Protein AF-A0A7V3FAV9-F1 (afdb_monomer_lite)

Sequence (134 aa):
MTFEEIIDQAIALLKRRGRVTYRTLQRQFNLDEAALADLKEALLYEHPEGFDDTGQGLMWKGEPPSASQVAGQEVPTDSPTPQAERRQLTVLFCDLVDSTALASQLDPEEWREVVRAYQAACAEVIQRVDGYIA

pLDDT: mean 80.3, std 16.33, range [38.28, 96.69]

Secondary structure (DSSP, 8-state):
--HHHHHHHHHHHHHHHSEEEHHHHHHHHT--HHHHHHHHHHHHHH-TTTEEE-SSEEEE-S----TT-S--S-----------------------TTHHHHHTTS-HHHHHHHHHHHHHHHHHHHHHTT----

Structure (mmCIF, N/CA/C/O backbone):
data_AF-A0A7V3FAV9-F1
#
_entry.id   AF-A0A7V3FAV9-F1
#
loop_
_atom_site.group_PDB
_atom_site.id
_atom_site.type_symbol
_atom_site.label_atom_id
_atom_site.label_alt_id
_atom_site.label_comp_id
_atom_site.label_asym_id
_atom_site.label_entity_id
_atom_site.label_seq_id
_atom_site.pdbx_PDB_ins_code
_atom_site.Cartn_x
_atom_site.Cartn_y
_atom_site.Cartn_z
_atom_site.occupancy
_atom_site.B_iso_or_equiv
_atom_site.auth_seq_id
_atom_site.auth_comp_id
_atom_site.auth_asym_id
_atom_site.auth_atom_id
_atom_site.pdbx_PDB_model_num
ATOM 1 N N . MET A 1 1 ? 31.824 16.599 2.932 1.00 62.59 1 MET A N 1
ATOM 2 C CA . MET A 1 1 ? 30.913 16.268 4.038 1.00 62.59 1 MET A CA 1
ATOM 3 C C . MET A 1 1 ? 31.260 14.877 4.493 1.00 62.59 1 MET A C 1
ATOM 5 O O . MET A 1 1 ? 31.436 14.014 3.638 1.00 62.59 1 MET A O 1
ATOM 9 N N . THR A 1 2 ? 31.441 14.686 5.790 1.00 84.12 2 THR A N 1
ATO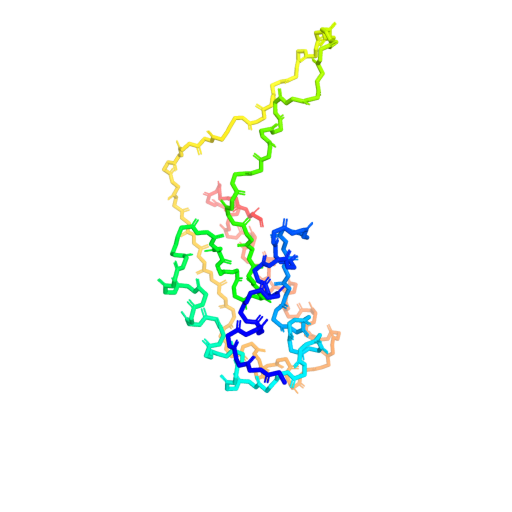M 10 C CA . THR A 1 2 ? 31.575 13.347 6.365 1.00 84.12 2 THR A CA 1
ATOM 11 C C . THR A 1 2 ? 30.192 12.716 6.511 1.00 84.12 2 THR A C 1
ATOM 13 O O . THR A 1 2 ? 29.170 13.398 6.463 1.00 84.12 2 THR A O 1
ATOM 16 N N . PHE A 1 3 ? 30.150 11.396 6.655 1.00 77.94 3 PHE A N 1
ATOM 17 C CA . PHE A 1 3 ? 28.896 10.671 6.840 1.00 77.94 3 PHE A CA 1
ATOM 18 C C . PHE A 1 3 ? 28.189 11.060 8.154 1.00 77.94 3 PHE A C 1
ATOM 20 O O . PHE A 1 3 ? 26.976 11.247 8.162 1.00 77.94 3 PHE A O 1
ATOM 27 N N . GLU A 1 4 ? 28.952 11.314 9.222 1.00 80.50 4 GLU A N 1
ATOM 28 C CA . GLU A 1 4 ? 28.437 11.828 10.504 1.00 80.50 4 GLU A CA 1
ATOM 29 C C . GLU A 1 4 ? 27.734 13.190 10.350 1.00 80.50 4 GLU A C 1
ATOM 31 O O . GLU A 1 4 ? 26.623 13.381 10.840 1.00 80.50 4 GLU A O 1
ATOM 36 N N . GLU A 1 5 ? 28.307 14.120 9.575 1.00 84.25 5 GLU A N 1
ATOM 37 C CA . GLU A 1 5 ? 27.667 15.417 9.297 1.00 84.25 5 GLU A CA 1
ATOM 38 C C . GLU A 1 5 ? 26.338 15.267 8.539 1.00 84.25 5 GLU A C 1
ATOM 40 O O . GLU A 1 5 ? 25.444 16.109 8.671 1.00 84.25 5 GLU A O 1
ATOM 45 N N . ILE A 1 6 ? 26.216 14.225 7.711 1.00 85.38 6 ILE A N 1
ATOM 46 C CA . ILE A 1 6 ? 24.997 13.916 6.956 1.00 85.38 6 ILE A CA 1
ATOM 47 C C . ILE A 1 6 ? 23.932 13.338 7.890 1.00 85.38 6 ILE A C 1
ATOM 49 O O . ILE A 1 6 ? 22.770 13.724 7.764 1.00 85.38 6 ILE A O 1
ATOM 53 N N . ILE A 1 7 ? 24.314 12.485 8.846 1.00 85.38 7 ILE A N 1
ATOM 54 C CA . ILE A 1 7 ? 23.418 11.967 9.891 1.00 85.38 7 ILE A CA 1
ATOM 55 C C . ILE A 1 7 ? 22.814 13.131 10.682 1.00 85.38 7 ILE A C 1
ATOM 57 O O . ILE A 1 7 ? 21.589 13.278 10.713 1.00 85.38 7 ILE A O 1
ATOM 61 N N . ASP A 1 8 ? 23.643 14.025 11.221 1.00 87.25 8 ASP A N 1
ATOM 62 C CA . ASP A 1 8 ? 23.175 15.165 12.019 1.00 87.25 8 ASP A CA 1
ATOM 63 C C . ASP A 1 8 ? 22.221 16.078 11.235 1.00 87.25 8 ASP A C 1
ATOM 65 O O . ASP A 1 8 ? 21.165 16.499 11.727 1.00 87.25 8 ASP A O 1
ATOM 69 N N . GLN A 1 9 ? 22.554 16.362 9.973 1.00 86.31 9 GLN A N 1
ATOM 70 C CA . GLN A 1 9 ? 21.713 17.180 9.101 1.00 86.31 9 GLN A CA 1
ATOM 71 C C . GLN A 1 9 ? 20.413 16.472 8.706 1.00 86.31 9 GLN A C 1
ATOM 73 O O . GLN A 1 9 ? 19.367 17.125 8.622 1.00 86.31 9 GLN A O 1
ATOM 78 N N . ALA A 1 10 ? 20.442 15.157 8.480 1.00 84.38 10 ALA A N 1
ATOM 79 C CA . ALA A 1 10 ? 19.252 14.360 8.203 1.00 84.38 10 ALA A CA 1
ATOM 80 C C . ALA A 1 10 ? 18.312 14.344 9.418 1.00 84.38 10 ALA A C 1
ATOM 82 O O . ALA A 1 10 ? 17.112 14.584 9.257 1.00 84.38 10 ALA A O 1
ATOM 83 N N . ILE A 1 11 ? 18.849 14.178 10.632 1.00 85.31 11 ILE A N 1
ATOM 84 C CA . ILE A 1 11 ? 18.097 14.274 11.893 1.00 85.31 11 ILE A CA 1
ATOM 85 C C . ILE A 1 11 ? 17.472 15.665 12.030 1.00 85.31 11 ILE A C 1
ATOM 87 O O . ILE A 1 11 ? 16.277 15.782 12.308 1.00 85.31 11 ILE A O 1
ATOM 91 N N . ALA A 1 12 ? 18.241 16.734 11.806 1.00 85.88 12 ALA A N 1
ATOM 92 C CA . ALA A 1 12 ? 17.736 18.104 11.889 1.00 85.88 12 ALA A CA 1
ATOM 93 C C . ALA A 1 12 ? 16.616 18.372 10.866 1.00 85.88 12 ALA A C 1
ATOM 95 O O . ALA A 1 12 ? 15.602 19.005 11.185 1.00 85.88 12 ALA A O 1
ATOM 96 N N . LEU A 1 13 ? 16.764 17.858 9.642 1.00 85.12 13 LEU A N 1
ATOM 97 C CA . LEU A 1 13 ? 15.759 17.969 8.587 1.00 85.12 13 LEU A CA 1
ATOM 98 C C . LEU A 1 13 ? 14.472 17.215 8.950 1.00 85.12 13 LEU A C 1
ATOM 100 O O . LEU A 1 13 ? 13.378 17.759 8.777 1.00 85.12 13 LEU A O 1
ATOM 104 N N . LEU A 1 14 ? 14.602 15.993 9.470 1.00 83.56 14 LEU A N 1
ATOM 105 C CA . LEU A 1 14 ? 13.485 15.155 9.903 1.00 83.56 14 LEU A CA 1
ATOM 106 C C . LEU A 1 14 ? 12.753 15.765 11.105 1.00 83.56 14 LEU A C 1
ATOM 108 O O . LEU A 1 14 ? 11.530 15.845 11.074 1.00 83.56 14 LEU A O 1
ATOM 112 N N . LYS A 1 15 ? 13.470 16.315 12.093 1.00 82.56 15 LYS A N 1
ATOM 113 C CA . LYS A 1 15 ? 12.880 17.065 13.220 1.00 82.56 15 LYS A CA 1
ATOM 114 C C . LYS A 1 15 ? 12.100 18.300 12.764 1.00 82.56 15 LYS A C 1
ATOM 116 O O . LYS A 1 15 ? 11.044 18.599 13.310 1.00 82.56 15 LYS A O 1
ATOM 121 N N . ARG A 1 16 ? 12.595 19.022 11.750 1.00 81.31 16 ARG A N 1
ATOM 122 C CA . ARG A 1 16 ? 11.948 20.242 11.234 1.00 81.31 16 ARG A CA 1
ATOM 123 C C . ARG A 1 16 ? 10.722 19.958 10.365 1.00 81.31 16 ARG A C 1
ATOM 125 O O . ARG A 1 16 ? 9.769 20.731 10.395 1.00 81.31 16 ARG A O 1
ATOM 132 N N . ARG A 1 17 ? 10.769 18.918 9.525 1.00 79.12 17 ARG A N 1
ATOM 133 C CA . ARG A 1 17 ? 9.701 18.596 8.556 1.00 79.12 17 ARG A CA 1
ATOM 134 C C . ARG A 1 17 ? 8.746 17.498 9.026 1.00 79.12 17 ARG A C 1
ATOM 136 O O . ARG A 1 17 ? 7.702 17.321 8.404 1.00 79.12 17 ARG A O 1
ATOM 143 N N . GLY A 1 18 ? 9.097 16.745 10.065 1.00 75.12 18 GLY A N 1
ATOM 144 C CA . GLY A 1 18 ? 8.336 15.613 10.601 1.00 75.12 18 GLY A CA 1
ATOM 145 C C . GLY A 1 18 ? 8.388 14.351 9.731 1.00 75.12 18 GLY A C 1
ATOM 146 O O . GLY A 1 18 ? 8.518 13.251 10.252 1.00 75.12 18 GLY A O 1
ATOM 147 N N . ARG A 1 19 ? 8.336 14.484 8.400 1.00 82.00 19 ARG A N 1
ATOM 148 C CA . ARG A 1 19 ? 8.379 13.365 7.442 1.00 82.00 19 ARG A CA 1
ATOM 149 C C . ARG A 1 19 ? 9.245 13.695 6.232 1.00 82.00 19 ARG A C 1
ATOM 151 O O . ARG A 1 19 ? 9.111 14.777 5.654 1.00 82.00 19 ARG A O 1
ATOM 158 N N . VAL A 1 20 ? 10.110 12.769 5.822 1.00 86.00 20 VAL A N 1
ATOM 159 C CA . VAL A 1 20 ? 10.955 12.933 4.631 1.00 86.00 20 VAL A CA 1
ATOM 160 C C . VAL A 1 20 ? 11.082 11.603 3.883 1.00 86.00 20 VAL A C 1
ATOM 162 O O . VAL A 1 20 ? 11.375 10.568 4.471 1.00 86.00 20 VAL A O 1
ATOM 165 N N . THR A 1 21 ? 10.878 11.632 2.562 1.00 87.62 21 THR A N 1
ATOM 166 C CA . THR A 1 21 ? 11.027 10.435 1.713 1.00 87.62 21 THR A CA 1
ATOM 167 C C . THR A 1 21 ? 12.491 10.103 1.443 1.00 87.62 21 THR A C 1
ATOM 169 O O . THR A 1 21 ? 13.339 10.999 1.399 1.00 87.62 21 THR A O 1
ATOM 172 N N . TYR A 1 22 ? 12.784 8.835 1.152 1.00 87.19 22 TYR A N 1
ATOM 173 C CA . TYR A 1 22 ? 14.130 8.404 0.763 1.00 87.19 22 TYR A CA 1
ATOM 174 C C . TYR A 1 22 ? 14.656 9.136 -0.471 1.00 87.19 22 TYR A C 1
ATOM 176 O O . TYR A 1 22 ? 15.796 9.594 -0.481 1.00 87.19 22 TYR A O 1
ATOM 184 N N . ARG A 1 23 ? 13.796 9.369 -1.471 1.00 85.06 23 ARG A N 1
ATOM 185 C CA . ARG A 1 23 ? 14.158 10.154 -2.662 1.00 85.06 23 ARG A CA 1
ATOM 186 C C . ARG A 1 23 ? 14.538 11.592 -2.326 1.00 85.06 23 ARG A C 1
ATOM 188 O O . ARG A 1 23 ? 15.387 12.177 -2.995 1.00 85.06 23 ARG A O 1
ATOM 195 N N . THR A 1 24 ? 13.903 12.184 -1.316 1.00 85.75 24 THR A N 1
ATOM 196 C CA . THR A 1 24 ? 14.263 13.527 -0.853 1.00 85.75 24 THR A CA 1
ATOM 197 C C . THR A 1 24 ? 15.633 13.519 -0.184 1.00 85.75 24 THR A C 1
ATOM 199 O O . THR A 1 24 ? 16.430 14.396 -0.491 1.00 85.75 24 THR A O 1
ATOM 202 N N . LEU A 1 25 ? 15.932 12.531 0.666 1.00 87.06 25 LEU A N 1
ATOM 203 C CA . LEU A 1 25 ? 17.251 12.398 1.298 1.00 87.06 25 LEU A CA 1
ATOM 204 C C . LEU A 1 25 ? 18.354 12.158 0.255 1.00 87.06 25 LEU A C 1
ATOM 206 O O . LEU A 1 25 ? 19.352 12.873 0.260 1.00 87.06 25 LEU A O 1
A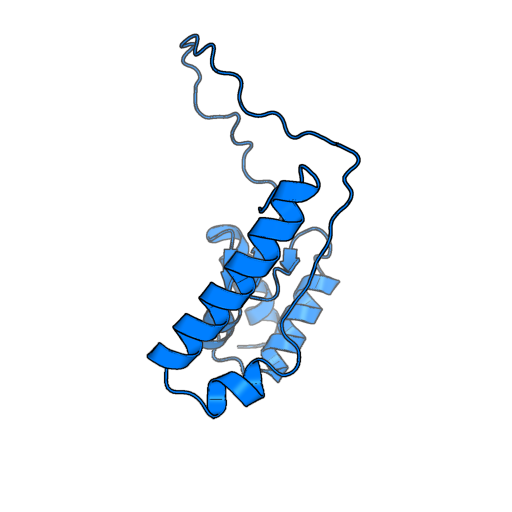TOM 210 N N . GLN A 1 26 ? 18.122 11.259 -0.707 1.00 88.56 26 GLN A N 1
ATOM 211 C CA . GLN A 1 26 ? 19.041 11.004 -1.823 1.00 88.56 26 GLN A CA 1
ATOM 212 C C . GLN A 1 26 ? 19.348 12.270 -2.619 1.00 88.56 26 GLN A C 1
ATOM 214 O O . GLN A 1 26 ? 20.508 12.585 -2.852 1.00 88.56 26 GLN A O 1
ATOM 219 N N . ARG A 1 27 ? 18.324 13.041 -3.007 1.00 87.88 27 ARG A N 1
ATOM 220 C CA . ARG A 1 27 ? 18.524 14.271 -3.789 1.00 87.88 27 ARG A CA 1
ATOM 221 C C . ARG A 1 27 ? 19.138 15.411 -2.983 1.00 87.88 27 ARG A C 1
ATOM 223 O O . ARG A 1 27 ? 19.884 16.201 -3.545 1.00 87.88 27 ARG A O 1
ATOM 230 N N . GLN A 1 28 ? 18.805 15.522 -1.700 1.00 86.12 28 GLN A N 1
ATOM 231 C CA . GLN A 1 28 ? 19.271 16.616 -0.846 1.00 86.12 28 GLN A CA 1
ATOM 232 C C . GLN A 1 28 ? 20.749 16.462 -0.478 1.00 86.12 28 GLN A C 1
ATOM 234 O O . GLN A 1 28 ? 21.472 17.454 -0.450 1.00 86.12 28 GLN A O 1
ATOM 239 N N . PHE A 1 29 ? 21.176 15.231 -0.195 1.00 85.94 29 PHE A N 1
ATOM 240 C CA . PHE A 1 29 ? 22.533 14.915 0.256 1.00 85.94 29 PHE A CA 1
ATOM 241 C C . PHE A 1 29 ? 23.381 14.238 -0.830 1.00 85.94 29 PHE A C 1
ATOM 243 O O . PHE A 1 29 ? 24.525 13.876 -0.579 1.00 85.94 29 PHE A O 1
ATOM 250 N N . ASN A 1 30 ? 22.832 14.102 -2.044 1.00 86.56 30 ASN A N 1
ATOM 251 C CA . ASN A 1 30 ? 23.456 13.455 -3.198 1.00 86.56 30 ASN A CA 1
ATOM 252 C C . ASN A 1 30 ? 23.971 12.035 -2.885 1.00 86.56 30 ASN A C 1
ATOM 254 O O . ASN A 1 30 ? 25.082 11.671 -3.269 1.00 86.56 30 ASN A O 1
ATOM 258 N N . LEU A 1 31 ? 23.154 11.267 -2.156 1.00 88.25 31 LEU A N 1
ATOM 259 C CA . LEU A 1 31 ? 23.453 9.904 -1.712 1.00 88.25 31 LEU A CA 1
ATOM 260 C C . LEU A 1 31 ? 23.045 8.892 -2.779 1.00 88.25 31 LEU A C 1
ATOM 262 O O . LEU A 1 31 ? 21.977 9.017 -3.389 1.00 88.25 31 LEU A O 1
ATOM 266 N N . ASP A 1 32 ? 23.875 7.871 -2.955 1.00 88.38 32 ASP A N 1
ATOM 267 C CA . ASP A 1 32 ? 23.512 6.670 -3.695 1.00 88.38 32 ASP A CA 1
ATOM 268 C C . ASP A 1 32 ? 22.680 5.710 -2.822 1.00 88.38 32 ASP A C 1
ATOM 270 O O . ASP A 1 32 ? 22.325 6.001 -1.677 1.00 88.38 32 ASP A O 1
ATOM 274 N N . GLU A 1 33 ? 22.275 4.579 -3.399 1.00 84.06 33 GLU A N 1
ATOM 275 C CA . GLU A 1 33 ? 21.427 3.597 -2.716 1.00 84.06 33 GLU A CA 1
ATOM 276 C C . GLU A 1 33 ? 22.140 2.930 -1.531 1.00 84.06 33 GLU A C 1
ATOM 278 O O . GLU A 1 33 ? 21.512 2.712 -0.496 1.00 84.06 33 GLU A O 1
ATOM 283 N N . ALA A 1 34 ? 23.450 2.688 -1.651 1.00 87.06 34 ALA A N 1
ATOM 284 C CA . ALA A 1 34 ? 24.266 2.111 -0.587 1.00 87.06 34 ALA A CA 1
ATOM 285 C C . ALA A 1 34 ? 24.414 3.083 0.594 1.00 87.06 34 ALA A C 1
ATOM 287 O O . ALA A 1 34 ? 24.068 2.737 1.718 1.00 87.06 34 ALA A O 1
ATOM 288 N N . ALA A 1 35 ? 24.801 4.335 0.338 1.00 84.75 35 ALA A N 1
ATOM 289 C CA . ALA A 1 35 ? 24.950 5.339 1.386 1.00 84.75 35 ALA A CA 1
ATOM 290 C C . ALA A 1 35 ? 23.609 5.716 2.036 1.00 84.75 35 ALA A C 1
ATOM 292 O O . ALA A 1 35 ? 23.567 6.087 3.208 1.00 84.75 35 ALA A O 1
ATOM 293 N N . LEU A 1 36 ? 22.493 5.625 1.299 1.00 86.81 36 LEU A N 1
ATOM 294 C CA . LEU A 1 36 ? 21.161 5.766 1.885 1.00 86.81 36 LEU A CA 1
ATOM 295 C C . LEU A 1 36 ? 20.839 4.607 2.839 1.00 86.81 36 LEU A C 1
ATOM 297 O O . LEU A 1 36 ? 20.244 4.851 3.890 1.00 86.81 36 LEU A O 1
ATOM 301 N N . ALA A 1 37 ? 21.179 3.370 2.467 1.00 86.31 37 ALA A N 1
ATOM 302 C CA . ALA A 1 37 ? 20.971 2.202 3.316 1.00 86.31 37 ALA A CA 1
ATOM 303 C C . ALA A 1 37 ? 21.787 2.321 4.609 1.00 86.31 37 ALA A C 1
ATOM 305 O O . ALA A 1 37 ? 21.211 2.187 5.688 1.00 86.31 37 ALA A O 1
ATOM 306 N N . ASP A 1 38 ? 23.059 2.712 4.502 1.00 87.19 38 ASP A N 1
ATOM 307 C CA . ASP A 1 38 ? 23.923 2.975 5.655 1.00 87.19 38 ASP A CA 1
ATOM 308 C C . ASP A 1 38 ? 23.344 4.093 6.534 1.00 87.19 38 ASP A C 1
ATOM 310 O O . ASP A 1 38 ? 23.296 3.974 7.757 1.00 87.19 38 ASP A O 1
ATOM 314 N N . LEU A 1 39 ? 22.860 5.189 5.928 1.00 86.50 39 LEU A N 1
ATOM 315 C CA . LEU A 1 39 ? 22.255 6.310 6.659 1.00 86.50 39 LEU A CA 1
ATOM 316 C C . LEU A 1 39 ? 21.001 5.861 7.411 1.00 86.50 39 LEU A C 1
ATOM 318 O O . LEU A 1 39 ? 20.786 6.241 8.559 1.00 86.50 39 LEU A O 1
ATOM 322 N N . LYS A 1 40 ? 20.156 5.060 6.763 1.00 85.81 40 LYS A N 1
ATOM 323 C CA . LYS A 1 40 ? 18.954 4.495 7.373 1.00 85.81 40 LYS A CA 1
ATOM 324 C C . LYS A 1 40 ? 19.316 3.587 8.546 1.00 85.81 40 LYS A C 1
ATOM 326 O O . LYS A 1 40 ? 18.682 3.695 9.593 1.00 85.81 40 LYS A O 1
ATOM 331 N N . GLU A 1 41 ? 20.292 2.703 8.365 1.00 85.31 41 GLU A N 1
ATOM 332 C CA . GLU A 1 41 ? 20.746 1.777 9.401 1.00 85.31 41 GLU A CA 1
ATOM 333 C C . GLU A 1 41 ? 21.314 2.536 10.602 1.00 85.31 41 GLU A C 1
ATOM 335 O O . GLU A 1 41 ? 20.874 2.300 11.725 1.00 85.31 41 GLU A O 1
ATOM 340 N N . ALA A 1 42 ? 22.185 3.521 10.365 1.00 85.75 42 ALA A N 1
ATOM 341 C CA . ALA A 1 42 ? 22.732 4.379 11.410 1.00 85.75 42 ALA A CA 1
ATOM 342 C C . ALA A 1 42 ? 21.624 5.119 12.179 1.00 85.75 42 ALA A C 1
ATOM 344 O O . ALA A 1 42 ? 21.582 5.071 13.406 1.00 85.75 42 ALA A O 1
ATOM 345 N N . LEU A 1 43 ? 20.664 5.731 11.475 1.00 84.00 43 LEU A N 1
ATOM 346 C CA . LEU A 1 43 ? 19.552 6.457 12.101 1.00 84.00 43 LEU A CA 1
ATOM 347 C C . LEU A 1 43 ? 18.634 5.548 12.930 1.00 84.00 43 LEU A C 1
ATOM 349 O O . LEU A 1 43 ? 18.190 5.949 14.005 1.00 84.00 43 LEU A O 1
ATOM 353 N N . LEU A 1 44 ? 18.341 4.338 12.449 1.00 83.00 44 LEU A N 1
ATOM 354 C CA . LEU A 1 44 ? 17.511 3.371 13.173 1.00 83.00 44 LEU A CA 1
ATOM 355 C C . LEU A 1 44 ? 18.250 2.751 14.365 1.00 83.00 44 LEU A C 1
ATOM 357 O O . LEU A 1 44 ? 17.619 2.456 15.378 1.00 83.00 44 LEU A O 1
ATOM 361 N N . TYR A 1 45 ? 19.567 2.566 14.264 1.00 81.94 45 TYR A N 1
ATOM 362 C CA . TYR A 1 45 ? 20.386 2.016 15.340 1.00 81.94 45 TYR A CA 1
ATOM 363 C C . TYR A 1 45 ? 20.639 3.038 16.457 1.00 81.94 45 TYR A C 1
ATOM 365 O O . TYR A 1 45 ? 20.501 2.715 17.635 1.00 81.94 45 TYR A O 1
ATOM 373 N N . GLU A 1 46 ? 20.971 4.282 16.105 1.00 76.31 46 GLU A N 1
ATOM 374 C CA . GLU A 1 46 ? 21.243 5.352 17.074 1.00 76.31 46 GLU A CA 1
ATOM 375 C C . GLU A 1 46 ? 19.963 5.918 17.706 1.00 76.31 46 GLU A C 1
ATOM 377 O O . GLU A 1 46 ? 19.970 6.371 18.855 1.00 76.31 46 GLU A O 1
ATOM 382 N N . HIS A 1 47 ? 18.841 5.874 16.982 1.00 72.31 47 HIS A N 1
ATOM 383 C CA . HIS A 1 47 ? 17.563 6.434 17.424 1.00 72.31 47 HIS A CA 1
ATOM 384 C C . HIS A 1 47 ? 16.378 5.481 17.174 1.00 72.31 47 HIS A C 1
ATOM 386 O O . HIS A 1 47 ? 15.446 5.832 16.441 1.00 72.31 47 HIS A O 1
ATOM 392 N N . PRO A 1 48 ? 16.348 4.313 17.843 1.00 63.75 48 PRO A N 1
ATOM 393 C CA . PRO A 1 48 ? 15.352 3.263 17.605 1.00 63.75 48 PRO A CA 1
ATOM 394 C C . PRO A 1 48 ? 13.912 3.681 17.933 1.00 63.75 48 PRO A C 1
ATOM 396 O O . PRO A 1 48 ? 12.968 3.152 17.356 1.00 63.75 48 PRO A O 1
ATOM 399 N N . GLU A 1 49 ? 13.722 4.651 18.831 1.00 60.16 49 GLU A N 1
ATOM 400 C CA . GLU A 1 49 ? 12.393 5.166 19.206 1.00 60.16 49 GLU A CA 1
ATOM 401 C C . GLU A 1 49 ? 12.030 6.480 18.493 1.00 60.16 49 GLU A C 1
ATOM 403 O O . GLU A 1 49 ? 10.900 6.959 18.581 1.00 60.16 49 GLU A O 1
ATOM 408 N N . GLY A 1 50 ? 12.993 7.081 17.787 1.00 65.44 50 GLY A N 1
ATOM 409 C CA . GLY A 1 50 ? 12.876 8.420 17.213 1.00 65.44 50 GLY A CA 1
ATOM 410 C C . GLY A 1 50 ? 12.422 8.443 15.760 1.00 65.44 50 GLY A C 1
ATOM 411 O O . GLY A 1 50 ? 11.982 9.494 15.298 1.00 65.44 50 GLY A O 1
ATOM 412 N N . PHE A 1 51 ? 12.488 7.321 15.039 1.00 72.25 51 PHE A N 1
ATOM 413 C CA . PHE A 1 51 ? 12.127 7.263 13.625 1.00 72.25 51 PHE A CA 1
ATOM 414 C C . PHE A 1 51 ? 11.213 6.081 13.297 1.00 72.25 51 PHE A C 1
ATOM 416 O O . PHE A 1 51 ? 11.425 4.974 13.775 1.00 72.25 51 PHE A O 1
ATOM 423 N N . ASP A 1 52 ? 10.203 6.319 12.460 1.00 73.44 52 ASP A N 1
ATOM 424 C CA . ASP A 1 52 ? 9.406 5.263 11.833 1.00 73.44 52 ASP A CA 1
ATOM 425 C C . ASP A 1 52 ? 9.844 5.061 10.389 1.00 73.44 52 ASP A C 1
ATOM 427 O O . ASP A 1 52 ? 10.031 6.038 9.650 1.00 73.44 52 ASP A O 1
ATOM 431 N N . ASP A 1 53 ? 9.931 3.802 9.977 1.00 76.94 53 ASP A N 1
ATOM 432 C CA . ASP A 1 53 ? 10.136 3.433 8.587 1.00 76.94 53 ASP A CA 1
ATOM 433 C C . ASP A 1 53 ? 8.791 3.098 7.940 1.00 76.94 53 ASP A C 1
ATOM 435 O O . ASP A 1 53 ? 8.156 2.088 8.229 1.00 76.94 53 ASP A O 1
ATOM 439 N N . THR A 1 54 ? 8.362 3.961 7.023 1.00 69.38 54 THR A N 1
ATOM 440 C CA . THR A 1 54 ? 7.120 3.770 6.255 1.00 69.38 54 THR A CA 1
ATOM 441 C C . THR A 1 54 ? 7.318 2.964 4.970 1.00 69.38 54 THR A C 1
ATOM 443 O O . THR A 1 54 ? 6.407 2.879 4.147 1.00 69.38 54 THR A O 1
ATOM 446 N N . GLY A 1 55 ? 8.527 2.458 4.715 1.00 72.62 55 GLY A N 1
ATOM 447 C CA . GLY A 1 55 ? 8.944 1.842 3.454 1.00 72.62 55 GLY A CA 1
ATOM 448 C C . GLY A 1 55 ? 9.222 2.852 2.333 1.00 72.62 55 GLY A C 1
ATOM 449 O O . GLY A 1 55 ? 9.987 2.563 1.417 1.00 72.62 55 GLY A O 1
ATOM 450 N N . GLN A 1 56 ? 8.656 4.063 2.405 1.00 73.88 56 GLN A N 1
ATOM 451 C CA . GLN A 1 56 ? 8.878 5.147 1.435 1.00 73.88 56 GLN A CA 1
ATOM 452 C C . GLN A 1 56 ? 9.777 6.274 1.977 1.00 73.88 56 GLN A C 1
ATOM 454 O O . GLN A 1 56 ? 10.253 7.130 1.218 1.00 73.88 56 GLN A O 1
ATOM 459 N N . GLY A 1 57 ? 10.015 6.299 3.288 1.00 80.31 57 GLY A N 1
ATOM 460 C CA . GLY A 1 57 ? 10.769 7.350 3.955 1.00 80.31 57 GLY A CA 1
ATOM 461 C C . GLY A 1 57 ? 10.796 7.217 5.468 1.00 80.31 57 GLY A C 1
ATOM 462 O O . GLY A 1 57 ? 10.064 6.416 6.051 1.00 80.31 57 GLY A O 1
ATOM 463 N N . LEU A 1 58 ? 11.618 8.067 6.079 1.00 83.31 58 LEU A N 1
ATOM 464 C CA . LEU A 1 58 ? 11.750 8.180 7.523 1.00 83.31 58 LEU A CA 1
ATOM 465 C C . LEU A 1 58 ? 10.793 9.254 8.044 1.00 83.31 58 LEU A C 1
ATOM 467 O O . LEU A 1 58 ? 10.713 10.371 7.514 1.00 83.31 58 LEU A O 1
ATOM 471 N N . MET A 1 59 ? 10.064 8.914 9.098 1.00 79.44 59 MET A N 1
ATOM 472 C CA . MET A 1 59 ? 9.249 9.857 9.860 1.00 79.44 59 MET A CA 1
ATOM 473 C C . MET A 1 59 ? 9.863 10.046 11.233 1.00 79.44 59 MET A C 1
ATOM 475 O O . MET A 1 59 ? 10.214 9.068 11.874 1.00 79.44 59 MET A O 1
ATOM 479 N N . TRP A 1 60 ? 9.970 11.282 11.704 1.00 78.69 60 TRP A N 1
ATOM 480 C CA . TRP A 1 60 ? 10.372 11.555 13.077 1.00 78.69 60 TRP A CA 1
ATOM 481 C C . TRP A 1 60 ? 9.201 11.252 14.027 1.00 78.69 60 TRP A C 1
ATOM 483 O O . TRP A 1 60 ? 8.144 11.874 13.930 1.00 78.69 60 TRP A O 1
ATOM 493 N N . LYS A 1 61 ? 9.406 10.296 14.937 1.00 70.56 61 LYS A N 1
ATOM 494 C CA . LYS A 1 61 ? 8.535 9.899 16.057 1.00 70.56 61 LYS A CA 1
ATOM 495 C C . LYS A 1 61 ? 8.790 10.700 17.332 1.00 70.56 61 LYS A C 1
ATOM 497 O O . LYS A 1 61 ? 8.273 10.335 18.381 1.00 70.56 61 LYS A O 1
ATOM 502 N N . GLY A 1 62 ? 9.571 11.781 17.293 1.00 55.31 62 GLY A N 1
ATOM 503 C CA . GLY A 1 62 ? 9.564 12.684 18.440 1.00 55.31 62 GLY A CA 1
ATOM 504 C C . GLY A 1 62 ? 8.157 13.234 18.601 1.00 55.31 62 GLY A C 1
ATOM 505 O O . GLY A 1 62 ? 7.531 13.626 17.616 1.00 55.31 62 GLY A O 1
ATOM 506 N N . GLU A 1 63 ? 7.673 13.172 19.835 1.00 40.03 63 GLU A N 1
ATOM 507 C CA . GLU A 1 63 ? 6.339 13.581 20.242 1.00 40.03 63 GLU A CA 1
ATOM 508 C C . GLU A 1 63 ? 5.897 14.816 19.441 1.00 40.03 63 GLU A C 1
ATOM 510 O O . GLU A 1 63 ? 6.554 15.864 19.521 1.00 40.03 63 GLU A O 1
ATOM 515 N N . PRO A 1 64 ? 4.841 14.727 18.606 1.00 43.56 64 PRO A N 1
ATOM 516 C CA . PRO A 1 64 ? 4.231 15.948 18.113 1.00 43.56 64 PRO A CA 1
ATOM 517 C C . PRO A 1 64 ? 3.853 16.762 19.357 1.00 43.56 64 PRO A C 1
ATOM 519 O O . PRO A 1 64 ? 3.452 16.151 20.354 1.00 43.56 64 PRO A O 1
ATOM 522 N N . PRO A 1 65 ? 3.930 18.111 19.358 1.00 41.38 65 PRO A N 1
ATOM 523 C CA . PRO A 1 65 ? 3.160 18.839 20.348 1.00 41.38 65 PRO A CA 1
ATOM 524 C C . PRO A 1 65 ? 1.756 18.271 20.234 1.00 41.38 65 PRO A C 1
ATOM 526 O O . PRO A 1 65 ? 1.183 18.235 19.140 1.00 41.38 65 PRO A O 1
ATOM 529 N N . SER A 1 66 ? 1.297 17.702 21.345 1.00 38.28 66 SER A N 1
ATOM 530 C CA . SER A 1 66 ? -0.052 17.216 21.511 1.00 38.28 66 SER A CA 1
ATOM 531 C C . SER A 1 66 ? -0.975 18.107 20.694 1.00 38.28 66 SER A C 1
ATOM 533 O O . SER A 1 66 ? -1.062 19.314 20.939 1.00 38.28 66 SER A O 1
ATOM 535 N N . ALA A 1 67 ? -1.692 17.528 19.735 1.00 42.78 67 ALA A N 1
ATOM 536 C CA . ALA A 1 67 ? -2.809 18.202 19.087 1.00 42.78 67 ALA A CA 1
ATOM 537 C C . ALA A 1 67 ? -3.981 18.420 20.082 1.00 42.78 67 ALA A C 1
ATOM 539 O O . ALA A 1 67 ? -5.138 18.413 19.688 1.00 42.78 67 ALA A O 1
ATOM 540 N N . SER A 1 68 ? -3.676 18.609 21.375 1.00 45.53 68 SER A N 1
ATOM 541 C CA . SER A 1 68 ? -4.544 19.102 22.446 1.00 45.53 68 SER A CA 1
ATOM 542 C C . SER A 1 68 ? -4.142 20.507 22.925 1.00 45.53 68 SER A C 1
ATOM 544 O O . SER A 1 68 ? -4.590 20.937 23.982 1.00 45.53 68 SER A O 1
ATOM 546 N N . GLN A 1 69 ? -3.303 21.250 22.190 1.00 46.62 69 GLN A N 1
ATOM 547 C CA . GLN A 1 69 ? -2.963 22.640 22.539 1.00 46.62 69 GLN A CA 1
ATOM 548 C C . GLN A 1 69 ? -3.184 23.631 21.390 1.00 46.62 69 GLN A C 1
ATOM 550 O O . GLN A 1 69 ? -2.340 24.468 21.101 1.00 46.62 69 GLN A O 1
ATOM 555 N N . VAL A 1 70 ? -4.357 23.585 20.761 1.00 43.75 70 VAL A N 1
ATOM 556 C CA . VAL A 1 70 ? -4.969 24.774 20.147 1.00 43.75 70 VAL A CA 1
ATOM 557 C C . VAL A 1 70 ? -6.480 24.708 20.341 1.00 43.75 70 VAL A C 1
ATOM 559 O O . VAL A 1 70 ? -7.196 24.231 19.473 1.00 43.75 70 VAL A O 1
ATOM 562 N N . ALA A 1 71 ? -6.945 25.142 21.513 1.00 42.34 71 ALA A N 1
ATOM 563 C CA . ALA A 1 71 ? -8.171 25.927 21.694 1.00 42.34 71 ALA A CA 1
ATOM 564 C C . ALA A 1 71 ? -8.480 26.045 23.193 1.00 42.34 71 ALA A C 1
ATOM 566 O O . ALA A 1 71 ? -9.312 25.333 23.744 1.00 42.34 71 ALA A O 1
ATOM 567 N N . GLY A 1 72 ? -7.856 27.028 23.843 1.00 42.25 72 GLY A N 1
ATOM 568 C CA . GLY A 1 72 ? -8.499 27.728 24.954 1.00 42.25 72 GLY A CA 1
ATOM 569 C C . GLY A 1 72 ? -9.632 28.605 24.419 1.00 42.25 72 GLY A C 1
ATOM 570 O O . GLY A 1 72 ? -9.577 29.825 24.524 1.00 42.25 72 GLY A O 1
ATOM 571 N N . GLN A 1 73 ? -10.616 27.982 23.776 1.00 41.44 73 GLN A N 1
ATOM 572 C CA . GLN A 1 73 ? -11.896 28.585 23.456 1.00 41.44 73 GLN A CA 1
ATOM 573 C C . GLN A 1 73 ? -12.916 27.453 23.515 1.00 41.44 73 GLN A C 1
ATOM 575 O O . GLN A 1 73 ? -13.050 26.666 22.581 1.00 41.44 73 GLN A O 1
ATOM 580 N N . GLU A 1 74 ? -13.553 27.332 24.678 1.00 43.53 74 GLU A N 1
ATOM 581 C CA . GLU A 1 74 ? -14.704 26.467 24.911 1.00 43.53 74 GLU A CA 1
ATOM 582 C C . GLU A 1 74 ? -15.795 26.835 23.901 1.00 43.53 74 GLU A C 1
ATOM 584 O O . GLU A 1 74 ? -16.569 27.771 24.089 1.00 43.53 74 GLU A O 1
ATOM 589 N N . VAL A 1 75 ? -15.835 26.107 22.794 1.00 47.62 75 VAL A N 1
ATOM 590 C CA . VAL A 1 75 ? -17.033 25.983 21.978 1.00 47.62 75 VAL A CA 1
ATOM 591 C C . VAL A 1 75 ? -17.506 24.554 22.211 1.00 47.62 75 VAL A C 1
ATOM 593 O O . VAL A 1 75 ? -16.734 23.629 21.957 1.00 47.62 75 VAL A O 1
ATOM 596 N N . PRO A 1 76 ? -18.717 24.330 22.746 1.00 47.56 76 PRO A N 1
ATOM 597 C CA . PRO A 1 76 ? -19.219 22.986 22.966 1.00 47.56 76 PRO A CA 1
ATOM 598 C C . PRO A 1 76 ? -19.578 22.382 21.605 1.00 47.56 76 PRO A C 1
ATOM 600 O O . PRO A 1 76 ? -20.699 22.522 21.123 1.00 47.56 76 PRO A O 1
ATOM 603 N N . THR A 1 77 ? -18.616 21.741 20.949 1.00 44.72 77 THR A N 1
ATOM 604 C CA . THR A 1 77 ? -18.879 20.865 19.810 1.00 44.72 77 THR A CA 1
ATOM 605 C C . THR A 1 77 ? -19.066 19.452 20.332 1.00 44.72 77 THR A C 1
ATOM 607 O O . THR A 1 77 ? -18.129 18.672 20.479 1.00 44.72 77 THR A O 1
ATOM 610 N N . ASP A 1 78 ? -20.329 19.154 20.616 1.00 47.91 78 ASP A N 1
ATOM 611 C CA . ASP A 1 78 ? -20.889 17.826 20.855 1.00 47.91 78 ASP A CA 1
ATOM 612 C C . ASP A 1 78 ? -20.818 16.985 19.567 1.00 47.91 78 ASP A C 1
ATOM 614 O O . ASP A 1 78 ? -21.806 16.694 18.895 1.00 47.91 78 ASP A O 1
ATOM 618 N N . SER A 1 79 ? -19.601 16.700 19.116 1.00 57.00 79 SER A N 1
ATOM 619 C CA . SER A 1 79 ? -19.329 15.843 17.970 1.00 57.00 79 SER A CA 1
ATOM 620 C C . SER A 1 79 ? -18.346 14.787 18.444 1.00 57.00 79 SER A C 1
ATOM 622 O O . SER A 1 79 ? -17.200 15.138 18.733 1.00 57.00 79 SER A O 1
ATOM 624 N N . PRO A 1 80 ? -18.760 13.515 18.578 1.00 57.97 80 PRO A N 1
ATOM 625 C CA . PRO A 1 80 ? -17.861 12.473 19.034 1.00 57.97 80 PRO A CA 1
ATOM 626 C C . PRO A 1 80 ? -16.731 12.351 18.014 1.00 57.97 80 PRO A C 1
ATOM 628 O O . PRO A 1 80 ? -16.928 11.905 16.883 1.00 57.97 80 PRO A O 1
ATOM 631 N N . THR A 1 81 ? -15.536 12.781 18.404 1.00 59.84 81 THR A N 1
ATOM 632 C CA . THR A 1 81 ? -14.305 12.396 17.726 1.00 59.84 81 THR A CA 1
ATOM 633 C C . THR A 1 81 ? -14.279 10.867 17.689 1.00 59.84 81 THR A C 1
ATOM 635 O O . THR A 1 81 ? -14.469 10.250 18.740 1.00 59.84 81 THR A O 1
ATOM 638 N N . PRO A 1 82 ? -14.104 10.224 16.516 1.00 63.91 82 PRO A N 1
ATOM 639 C CA . PRO A 1 82 ? -14.010 8.774 16.453 1.00 63.91 82 PRO A CA 1
ATOM 640 C C . PRO A 1 82 ? -12.803 8.347 17.284 1.00 63.91 82 PRO A C 1
ATOM 642 O O . PRO A 1 82 ? -11.647 8.558 16.920 1.00 63.91 82 PRO A O 1
ATOM 645 N N . GLN A 1 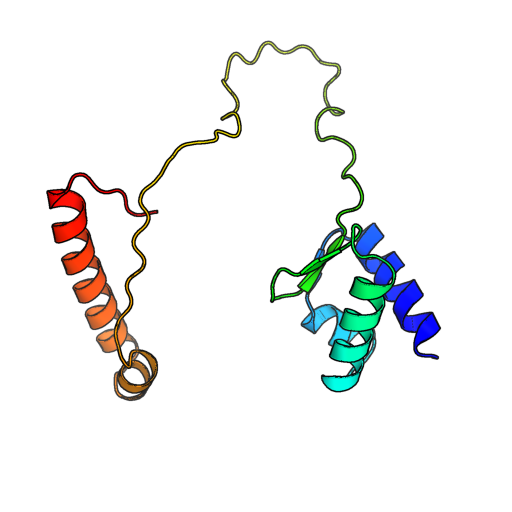83 ? -13.101 7.831 18.470 1.00 71.50 83 GLN A N 1
ATOM 646 C CA . GLN A 1 83 ? -12.120 7.379 19.432 1.00 71.50 83 GLN A CA 1
ATOM 647 C C . GLN A 1 83 ? -11.421 6.160 18.832 1.00 71.50 83 GLN A C 1
ATOM 649 O O . GLN A 1 83 ? -12.079 5.273 18.288 1.00 71.50 83 GLN A O 1
ATOM 654 N N . ALA A 1 84 ? -10.089 6.119 18.899 1.00 75.62 84 ALA A N 1
ATOM 655 C CA . ALA A 1 84 ? -9.344 4.954 18.444 1.00 75.62 84 ALA A CA 1
ATOM 656 C C . ALA A 1 84 ? -9.841 3.713 19.199 1.00 75.62 84 ALA A C 1
ATOM 658 O O . ALA A 1 84 ? -9.781 3.652 20.428 1.00 75.62 84 ALA A O 1
ATOM 659 N N . GLU A 1 85 ? -10.347 2.733 18.459 1.00 82.62 85 GLU A N 1
ATOM 660 C CA . GLU A 1 85 ? -10.962 1.537 19.017 1.00 82.62 85 GLU A CA 1
ATOM 661 C C . GLU A 1 85 ? -10.100 0.301 18.777 1.00 82.62 85 GLU A C 1
ATOM 663 O O . GLU A 1 85 ? -9.481 0.136 17.727 1.00 82.62 85 GLU A O 1
ATOM 668 N N . ARG A 1 86 ? -10.070 -0.599 19.762 1.00 85.44 86 ARG A N 1
ATOM 669 C CA . ARG A 1 86 ? -9.504 -1.940 19.603 1.00 85.44 86 ARG A CA 1
ATOM 670 C C . ARG A 1 86 ? -10.654 -2.922 19.437 1.00 85.44 86 ARG A C 1
ATOM 672 O O . ARG A 1 86 ? -11.445 -3.098 20.361 1.00 85.44 86 ARG A O 1
ATOM 679 N N . ARG A 1 87 ? -10.745 -3.559 18.270 1.00 87.19 87 ARG A N 1
ATOM 680 C CA . ARG A 1 87 ? -11.754 -4.579 17.954 1.00 87.19 87 ARG A CA 1
ATOM 681 C C . ARG A 1 87 ? -11.077 -5.832 17.405 1.00 87.19 87 ARG A C 1
ATOM 683 O O . ARG A 1 87 ? -10.077 -5.737 16.700 1.00 87.19 87 ARG A O 1
ATOM 690 N N . GLN A 1 88 ? -11.636 -6.997 17.721 1.00 92.31 88 GLN A N 1
ATOM 691 C CA . GLN A 1 88 ? -11.248 -8.254 17.086 1.00 92.31 88 GLN A CA 1
ATOM 692 C C . GLN A 1 88 ? -11.864 -8.289 15.682 1.00 92.31 88 GLN A C 1
ATOM 694 O O . GLN A 1 88 ? -13.084 -8.215 15.555 1.00 92.31 88 GLN A O 1
ATOM 699 N N . LEU A 1 89 ? -11.035 -8.397 14.642 1.00 91.81 89 LEU A N 1
ATOM 700 C CA . LEU A 1 89 ? -11.473 -8.443 13.244 1.00 91.81 89 LEU A CA 1
ATOM 701 C C . LEU A 1 89 ? -10.928 -9.697 12.556 1.00 91.81 89 LEU A C 1
ATOM 703 O O . LEU A 1 89 ? -9.828 -10.157 12.861 1.00 91.81 89 LEU A O 1
ATOM 707 N N . THR A 1 90 ? -11.684 -10.219 11.593 1.00 91.31 90 THR A N 1
ATOM 708 C CA . THR A 1 90 ? -11.200 -11.218 10.635 1.00 91.31 90 THR A CA 1
ATOM 709 C C . THR A 1 90 ? -10.942 -10.509 9.316 1.00 91.31 90 THR A C 1
ATOM 711 O O . THR A 1 90 ? -11.867 -9.991 8.700 1.00 91.31 90 THR A O 1
ATOM 714 N N . VAL A 1 91 ? -9.675 -10.453 8.911 1.00 92.50 91 VAL A N 1
ATOM 715 C CA . VAL A 1 91 ? -9.233 -9.734 7.712 1.00 92.50 91 VAL A CA 1
ATOM 716 C C . VAL A 1 91 ? -8.833 -10.747 6.646 1.00 92.50 91 VAL A C 1
ATOM 718 O O . VAL A 1 91 ? -8.068 -11.669 6.926 1.00 92.50 91 VAL A O 1
ATOM 721 N N . LEU A 1 92 ? -9.341 -10.564 5.429 1.00 90.50 92 LEU A N 1
ATOM 722 C CA . LEU A 1 92 ? -8.957 -11.330 4.248 1.00 90.50 92 LEU A CA 1
ATOM 723 C C . LEU A 1 92 ? -8.222 -10.407 3.275 1.00 90.50 92 LEU A C 1
ATOM 725 O O . LEU A 1 92 ? -8.717 -9.333 2.945 1.00 90.50 92 LEU A O 1
ATOM 729 N N . PHE A 1 93 ? -7.068 -10.856 2.790 1.00 91.12 93 PHE A N 1
ATOM 730 C CA . PHE A 1 93 ? -6.345 -10.226 1.692 1.00 91.12 93 PHE A CA 1
ATOM 731 C C . PHE A 1 93 ? -6.260 -11.218 0.530 1.00 91.12 93 PHE A C 1
ATOM 733 O O . PHE A 1 93 ? -5.844 -12.361 0.726 1.00 91.12 93 PHE A O 1
ATOM 740 N N . CYS A 1 94 ? -6.682 -10.796 -0.661 1.00 89.00 94 CYS A N 1
ATOM 741 C CA . CYS A 1 94 ? -6.622 -11.597 -1.881 1.00 89.00 94 CYS A CA 1
ATOM 742 C C . CYS A 1 94 ? -6.199 -10.723 -3.065 1.00 89.00 94 CYS A C 1
ATOM 744 O O . CYS A 1 94 ? -6.560 -9.546 -3.132 1.00 89.00 94 CYS A O 1
ATOM 746 N N . ASP A 1 95 ? -5.425 -11.301 -3.981 1.00 92.50 95 ASP A N 1
ATOM 747 C CA . ASP A 1 95 ? -4.890 -10.615 -5.157 1.00 92.50 95 ASP A CA 1
ATOM 748 C C . ASP A 1 95 ? -4.969 -11.513 -6.401 1.00 92.50 95 ASP A C 1
ATOM 750 O O . ASP A 1 95 ? -5.098 -12.739 -6.299 1.00 92.50 95 ASP A O 1
ATOM 754 N N . LEU A 1 96 ? -4.884 -10.894 -7.578 1.00 93.44 96 LEU A N 1
ATOM 755 C CA . LEU A 1 96 ? -4.782 -11.573 -8.862 1.00 93.44 96 LEU A CA 1
ATOM 756 C C . LEU A 1 96 ? -3.383 -12.168 -9.040 1.00 93.44 96 LEU A C 1
ATOM 758 O O . LEU A 1 96 ? -2.379 -11.454 -9.067 1.00 93.44 96 LEU A O 1
ATOM 762 N N . VAL A 1 97 ? -3.326 -13.483 -9.241 1.00 95.38 97 VAL A N 1
ATOM 763 C CA . VAL A 1 97 ? -2.083 -14.170 -9.605 1.00 95.38 97 VAL A CA 1
ATOM 764 C C . VAL A 1 97 ? -1.552 -13.644 -10.943 1.00 95.38 97 VAL A C 1
ATOM 766 O O . VAL A 1 97 ? -2.325 -13.364 -11.859 1.00 95.38 97 VAL A O 1
ATOM 769 N N . ASP A 1 98 ? -0.231 -13.484 -11.042 1.00 93.44 98 ASP A N 1
ATOM 770 C CA . ASP A 1 98 ? 0.477 -13.027 -12.247 1.00 93.44 98 ASP A CA 1
ATOM 771 C C . ASP A 1 98 ? -0.012 -11.684 -12.832 1.00 93.44 98 ASP A C 1
ATOM 773 O O . ASP A 1 98 ? 0.187 -11.392 -14.015 1.00 93.44 98 ASP A O 1
ATOM 777 N N . SER A 1 99 ? -0.591 -10.814 -11.997 1.00 92.06 99 SER A N 1
ATOM 778 C CA . SER A 1 99 ? -1.145 -9.511 -12.397 1.00 92.06 99 SER A CA 1
ATOM 779 C C . SER A 1 99 ? -0.157 -8.629 -13.171 1.00 92.06 99 SER A C 1
ATOM 781 O O . SER A 1 99 ? -0.540 -7.965 -14.131 1.00 92.06 99 SER A O 1
ATOM 783 N N . THR A 1 100 ? 1.134 -8.660 -12.820 1.00 91.94 100 THR A N 1
ATOM 784 C CA . THR A 1 100 ? 2.184 -7.893 -13.518 1.00 91.94 100 THR A CA 1
ATOM 785 C C . THR A 1 100 ? 2.429 -8.399 -14.941 1.00 91.94 100 THR A C 1
ATOM 787 O O . THR A 1 100 ? 2.579 -7.602 -15.870 1.00 91.94 100 THR A O 1
ATOM 790 N N . ALA A 1 101 ? 2.456 -9.721 -15.131 1.00 94.31 101 ALA A N 1
ATOM 791 C CA . ALA A 1 101 ? 2.646 -10.316 -16.449 1.00 94.31 101 ALA A CA 1
ATOM 792 C C . ALA A 1 101 ? 1.419 -10.074 -17.337 1.00 94.31 101 ALA A C 1
ATOM 794 O O . ALA A 1 101 ? 1.570 -9.786 -18.524 1.00 94.31 101 ALA A O 1
ATOM 795 N N . LEU A 1 102 ? 0.219 -10.146 -16.755 1.00 91.94 102 LEU A N 1
ATOM 796 C CA . LEU A 1 102 ? -1.037 -9.863 -17.444 1.00 91.94 102 LEU A CA 1
ATOM 797 C C . LEU A 1 102 ? -1.136 -8.388 -17.864 1.00 91.94 102 LEU A C 1
ATOM 799 O O . LEU A 1 102 ? -1.403 -8.098 -19.026 1.00 91.94 102 LEU A O 1
ATOM 803 N N . ALA A 1 103 ? -0.822 -7.455 -16.964 1.00 93.62 103 ALA A N 1
ATOM 804 C CA . ALA A 1 103 ? -0.827 -6.020 -17.252 1.00 93.62 103 ALA A CA 1
ATOM 805 C C . ALA A 1 103 ? 0.211 -5.603 -18.309 1.00 93.62 103 ALA A C 1
ATOM 807 O O . ALA A 1 103 ? 0.036 -4.587 -18.969 1.00 93.62 103 ALA A O 1
ATOM 808 N N . SER A 1 104 ? 1.288 -6.377 -18.482 1.00 95.44 104 SER A N 1
ATOM 809 C CA . SER A 1 104 ? 2.302 -6.117 -19.516 1.00 95.44 104 SER A CA 1
ATOM 810 C C . SER A 1 104 ? 1.856 -6.542 -20.921 1.00 95.44 104 SER A C 1
ATOM 812 O O . SER A 1 104 ? 2.469 -6.129 -21.903 1.00 95.44 104 SER A O 1
ATOM 814 N N . GLN A 1 105 ? 0.839 -7.404 -21.019 1.00 95.81 105 GLN A N 1
ATOM 815 C CA . GLN A 1 105 ? 0.324 -7.944 -22.283 1.00 95.81 105 GLN A CA 1
ATOM 816 C C . GLN A 1 105 ? -0.936 -7.226 -22.772 1.00 95.81 105 GLN A C 1
ATOM 818 O O . GLN A 1 105 ? -1.238 -7.297 -23.960 1.00 95.81 105 GLN A O 1
ATOM 823 N N . LEU A 1 106 ? -1.659 -6.569 -21.865 1.00 95.31 106 LEU A N 1
ATOM 824 C CA . LEU A 1 106 ? -2.894 -5.848 -22.148 1.00 95.31 106 LEU A CA 1
ATOM 825 C C . LEU A 1 106 ? -2.627 -4.359 -22.326 1.00 95.31 106 LEU A C 1
ATOM 827 O O . LEU A 1 106 ? -1.702 -3.800 -21.727 1.00 95.31 106 LEU A O 1
ATOM 831 N N . ASP A 1 107 ? -3.473 -3.701 -23.110 1.00 96.69 107 ASP A N 1
ATOM 832 C CA . ASP A 1 107 ? -3.495 -2.247 -23.100 1.00 96.69 107 ASP A CA 1
ATOM 833 C C . ASP A 1 107 ? -4.098 -1.702 -21.776 1.00 96.69 107 ASP A C 1
ATOM 835 O O . ASP A 1 107 ? -4.694 -2.442 -20.978 1.00 96.69 107 ASP A O 1
ATOM 839 N N . PRO A 1 108 ? -3.922 -0.403 -21.468 1.00 93.69 108 PRO A N 1
ATOM 840 C CA . PRO A 1 108 ? -4.429 0.175 -20.226 1.00 93.69 108 PRO A CA 1
ATOM 841 C C . PRO A 1 108 ? -5.956 0.146 -20.075 1.00 93.69 108 PRO A C 1
ATOM 843 O O . PRO A 1 108 ? -6.448 0.243 -18.946 1.00 93.69 108 PRO A O 1
ATOM 846 N N . GLU A 1 109 ? -6.708 0.084 -21.172 1.00 96.12 109 GLU A N 1
ATOM 847 C CA . GLU A 1 109 ? -8.167 0.019 -21.194 1.00 96.12 109 GLU A CA 1
ATOM 848 C C . GLU A 1 109 ? -8.640 -1.391 -20.834 1.00 96.12 109 GLU A C 1
ATOM 850 O O . GLU A 1 109 ? -9.409 -1.546 -19.882 1.00 96.12 109 GLU A O 1
ATOM 855 N N . GLU A 1 110 ? -8.097 -2.401 -21.507 1.00 96.38 110 GLU A N 1
ATOM 856 C CA . GLU A 1 110 ? -8.318 -3.825 -21.272 1.00 96.38 110 GLU A CA 1
ATOM 857 C C . GLU A 1 110 ? -7.910 -4.222 -19.850 1.00 96.38 110 GLU A C 1
ATOM 859 O O . GLU A 1 110 ? -8.666 -4.877 -19.129 1.00 96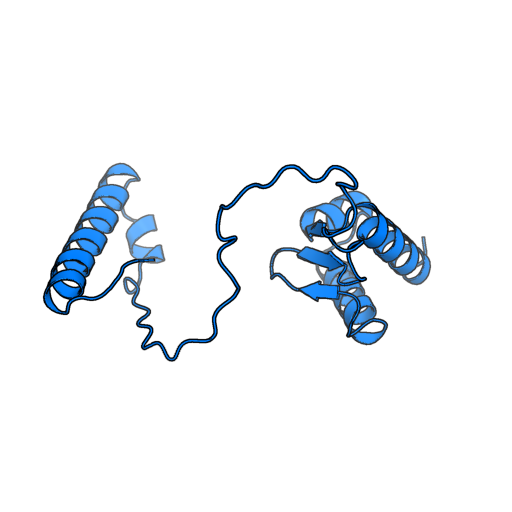.38 110 GLU A O 1
ATOM 864 N N . TRP A 1 111 ? -6.745 -3.763 -19.382 1.00 96.69 111 TRP A N 1
ATOM 865 C CA . TRP A 1 111 ? -6.316 -4.005 -18.005 1.00 96.69 111 TRP A CA 1
ATOM 866 C C . TRP A 1 111 ? -7.306 -3.422 -16.986 1.00 96.69 111 TRP A C 1
ATOM 868 O O . TRP A 1 111 ? -7.630 -4.056 -15.978 1.00 96.69 111 TRP A O 1
ATOM 878 N N . ARG A 1 112 ? -7.845 -2.227 -17.261 1.00 95.50 112 ARG A N 1
ATOM 879 C CA . ARG A 1 112 ? -8.877 -1.599 -16.423 1.00 95.50 112 ARG A CA 1
ATOM 880 C C . ARG A 1 112 ? -10.144 -2.446 -16.357 1.00 95.50 112 ARG A C 1
ATOM 882 O O . ARG A 1 112 ? -10.756 -2.519 -15.290 1.00 95.50 112 ARG A O 1
ATOM 889 N N . GLU A 1 113 ? -10.545 -3.056 -17.465 1.00 96.50 113 GLU A N 1
ATOM 890 C CA . GLU A 1 113 ? -11.704 -3.948 -17.513 1.00 96.50 113 GLU A CA 1
ATOM 891 C C . GLU A 1 113 ? -11.478 -5.212 -16.679 1.00 96.50 113 GLU A C 1
ATOM 893 O O . GLU A 1 113 ? -12.341 -5.560 -15.871 1.00 96.50 113 GLU A O 1
ATOM 898 N N . VAL A 1 114 ? -10.297 -5.833 -16.774 1.00 95.69 114 VAL A N 1
ATOM 899 C CA . VAL A 1 114 ? -9.931 -7.003 -15.955 1.00 95.69 114 VAL A CA 1
ATOM 900 C C . VAL A 1 114 ? -9.982 -6.673 -14.464 1.00 95.69 114 VAL A C 1
ATOM 902 O O . VAL A 1 114 ? -10.615 -7.393 -13.690 1.00 95.69 114 VAL A O 1
ATOM 905 N N . VAL A 1 115 ? -9.369 -5.560 -14.049 1.00 96.06 115 VAL A N 1
ATOM 906 C CA . VAL A 1 115 ? -9.366 -5.133 -12.640 1.00 96.06 115 VAL A CA 1
ATOM 907 C C . VAL A 1 115 ? -10.787 -4.861 -12.144 1.00 96.06 115 VAL A C 1
ATOM 909 O O . VAL A 1 115 ? -11.140 -5.286 -11.044 1.00 96.06 115 VAL A O 1
ATOM 912 N N . ARG A 1 116 ? -11.630 -4.198 -12.948 1.00 96.38 116 ARG A N 1
ATOM 913 C CA . ARG A 1 116 ? -13.037 -3.955 -12.592 1.00 96.38 116 ARG A CA 1
ATOM 914 C C . ARG A 1 116 ? -13.822 -5.254 -12.447 1.00 96.38 116 ARG A C 1
ATOM 916 O O . ARG A 1 116 ? -14.588 -5.378 -11.496 1.00 96.38 116 ARG A O 1
ATOM 923 N N . ALA A 1 117 ? -13.636 -6.206 -13.358 1.00 96.31 117 ALA A N 1
ATOM 924 C CA . ALA A 1 117 ? -14.309 -7.499 -13.301 1.00 96.31 117 ALA A CA 1
ATOM 925 C C . ALA A 1 117 ? -13.893 -8.297 -12.055 1.00 96.31 117 ALA A C 1
ATOM 927 O O . ALA A 1 117 ? -14.752 -8.818 -11.345 1.00 96.31 117 ALA A O 1
ATOM 928 N N . TYR A 1 118 ? -12.593 -8.325 -11.743 1.00 95.62 118 TYR A N 1
ATOM 929 C CA . TYR A 1 118 ? -12.070 -8.936 -10.520 1.00 95.62 118 TYR A CA 1
ATOM 930 C C . TYR A 1 118 ? -12.672 -8.300 -9.261 1.00 95.62 118 TYR A C 1
ATOM 932 O O . TYR A 1 118 ? -13.230 -9.001 -8.418 1.00 95.62 118 TYR A O 1
ATOM 940 N N . GLN A 1 119 ? -12.638 -6.968 -9.160 1.00 95.31 119 GLN A N 1
ATOM 941 C CA . GLN A 1 119 ? -13.199 -6.242 -8.019 1.00 95.31 119 GLN A CA 1
ATOM 942 C C . GLN A 1 119 ? -14.705 -6.476 -7.867 1.00 95.31 119 GLN A C 1
ATOM 944 O O . GLN A 1 119 ? -15.176 -6.654 -6.746 1.00 95.31 119 GLN A O 1
ATOM 949 N N . ALA A 1 120 ? -15.459 -6.509 -8.970 1.00 95.88 120 ALA A N 1
ATOM 950 C CA . ALA A 1 120 ? -16.892 -6.785 -8.948 1.00 95.88 120 ALA A CA 1
ATOM 951 C C . ALA A 1 120 ? -17.193 -8.201 -8.434 1.00 95.88 120 ALA A C 1
ATOM 953 O O . ALA A 1 120 ? -18.047 -8.363 -7.563 1.00 95.88 120 ALA A O 1
ATOM 954 N N . ALA A 1 121 ? -16.451 -9.208 -8.905 1.00 95.75 121 ALA A N 1
ATOM 955 C CA . ALA A 1 121 ? -16.593 -10.586 -8.441 1.00 95.75 121 ALA A CA 1
ATOM 956 C C . ALA A 1 121 ? -16.256 -10.726 -6.945 1.00 95.75 121 ALA A C 1
ATOM 958 O O . ALA A 1 121 ? -16.994 -11.367 -6.195 1.00 95.75 121 ALA A O 1
ATOM 959 N N . CYS A 1 122 ? -15.179 -10.083 -6.481 1.00 95.19 122 CYS A N 1
ATOM 960 C CA . CYS A 1 122 ? -14.845 -10.030 -5.058 1.00 95.19 122 CYS A CA 1
ATOM 961 C C . CYS A 1 122 ? -15.951 -9.346 -4.246 1.00 95.19 122 CYS A C 1
ATOM 963 O O . CYS A 1 122 ? -16.353 -9.866 -3.206 1.00 95.19 122 CYS A O 1
ATOM 965 N N . ALA A 1 123 ? -16.462 -8.207 -4.719 1.00 94.06 123 ALA A N 1
ATOM 966 C CA . ALA A 1 123 ? -17.495 -7.451 -4.023 1.00 94.06 123 ALA A CA 1
ATOM 967 C C . ALA A 1 123 ? -18.786 -8.257 -3.851 1.00 94.06 123 ALA A C 1
ATOM 969 O O . ALA A 1 123 ? -19.349 -8.254 -2.761 1.00 94.06 123 ALA A O 1
ATOM 970 N N . GLU A 1 124 ? -19.215 -8.995 -4.877 1.00 95.12 124 GLU A N 1
ATOM 971 C CA . GLU A 1 124 ? -20.394 -9.865 -4.800 1.00 95.12 124 GLU A CA 1
ATOM 972 C C . GLU A 1 124 ? -20.244 -10.927 -3.699 1.00 95.12 124 GLU A C 1
ATOM 974 O O . GLU A 1 124 ? -21.136 -11.117 -2.870 1.00 95.12 124 GLU A O 1
ATOM 979 N N . VAL A 1 125 ? -19.086 -11.592 -3.640 1.00 94.75 125 VAL A N 1
ATOM 980 C CA . VAL A 1 125 ? -18.816 -12.628 -2.633 1.00 94.75 125 VAL A CA 1
ATOM 981 C C . VAL A 1 125 ? -18.731 -12.032 -1.229 1.00 94.75 125 VAL A C 1
ATOM 983 O O . VAL A 1 125 ? -19.299 -12.603 -0.299 1.00 94.75 125 VAL A O 1
ATOM 986 N N . ILE A 1 126 ? -18.047 -10.895 -1.073 1.00 93.31 126 ILE A N 1
ATOM 987 C CA . ILE A 1 126 ? -17.880 -10.200 0.211 1.00 93.31 126 ILE A CA 1
ATOM 988 C C . ILE A 1 126 ? -19.237 -9.731 0.743 1.00 93.31 126 ILE A C 1
ATOM 990 O O . ILE A 1 126 ? -19.556 -9.982 1.903 1.00 93.31 126 ILE A O 1
ATOM 994 N N . GLN A 1 127 ? -20.067 -9.123 -0.108 1.00 93.12 127 GLN A N 1
ATOM 995 C CA . GLN A 1 127 ? -21.414 -8.688 0.267 1.00 93.12 127 GLN A CA 1
ATOM 996 C C . GLN A 1 127 ? -22.296 -9.867 0.684 1.00 93.12 127 GLN A C 1
ATOM 998 O O . GLN A 1 127 ? -23.055 -9.751 1.640 1.00 93.12 127 GLN A O 1
ATOM 1003 N N . ARG A 1 128 ? -22.166 -11.029 0.028 1.00 94.56 128 ARG A N 1
ATOM 1004 C CA . ARG A 1 128 ? -22.930 -12.239 0.380 1.00 94.56 128 ARG A CA 1
ATOM 1005 C C . ARG A 1 128 ? -22.638 -12.758 1.791 1.00 94.56 128 ARG A C 1
ATOM 1007 O O . ARG A 1 128 ? -23.462 -13.474 2.350 1.00 94.56 128 ARG A O 1
ATOM 1014 N N . VAL A 1 129 ? -21.462 -12.459 2.337 1.00 92.75 129 VAL A N 1
ATOM 1015 C CA . VAL A 1 129 ? -21.050 -12.879 3.686 1.00 92.75 129 VAL A CA 1
ATOM 1016 C C . VAL A 1 129 ? -21.082 -11.727 4.692 1.00 92.75 129 VAL A C 1
ATOM 1018 O O . VAL A 1 129 ? -20.427 -11.817 5.728 1.00 92.75 129 VAL A O 1
ATOM 1021 N N . ASP A 1 130 ? -21.805 -10.645 4.375 1.00 90.75 130 ASP A N 1
ATOM 1022 C CA . ASP A 1 130 ? -21.896 -9.421 5.183 1.00 90.75 130 ASP A CA 1
ATOM 1023 C C . ASP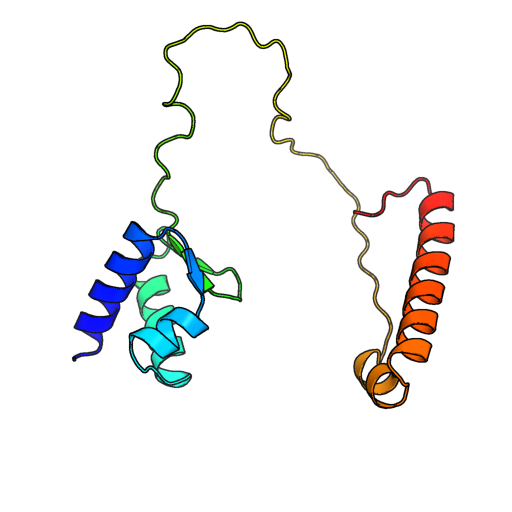 A 1 130 ? -20.519 -8.810 5.520 1.00 90.75 130 ASP A C 1
ATOM 1025 O O . ASP A 1 130 ? -20.319 -8.171 6.556 1.00 90.75 130 ASP A O 1
ATOM 1029 N N . GLY A 1 131 ? -19.537 -9.028 4.641 1.00 89.50 131 GLY A N 1
ATOM 1030 C CA . GLY A 1 131 ? -18.192 -8.487 4.767 1.00 89.50 131 GLY A CA 1
ATOM 1031 C C . GLY A 1 131 ? -18.106 -7.026 4.323 1.00 89.50 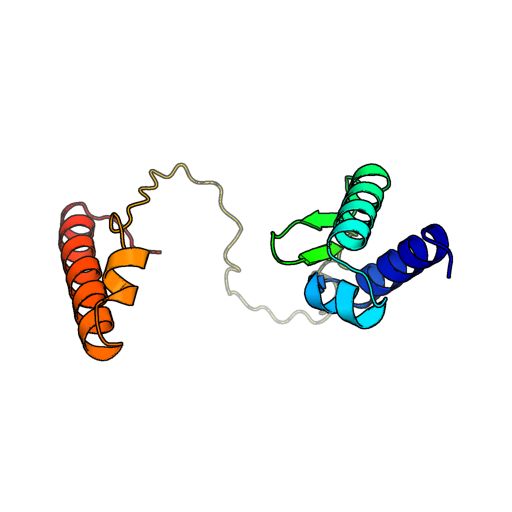131 GLY A C 1
ATOM 1032 O O . GLY A 1 131 ? -18.945 -6.520 3.577 1.00 89.50 131 GLY A O 1
ATOM 1033 N N . TYR A 1 132 ? -17.047 -6.347 4.760 1.00 91.88 132 TYR A N 1
ATOM 1034 C CA . TYR A 1 132 ? -16.785 -4.945 4.437 1.00 91.88 132 TYR A CA 1
ATOM 1035 C C . TYR A 1 132 ? -15.525 -4.806 3.575 1.00 91.88 132 TYR A C 1
ATOM 1037 O O . TYR A 1 132 ? -14.507 -5.441 3.857 1.00 91.88 132 TYR A O 1
ATOM 1045 N N . ILE A 1 133 ? -15.597 -3.963 2.539 1.00 88.56 133 ILE A N 1
ATOM 1046 C CA . ILE A 1 133 ? -14.456 -3.582 1.695 1.00 88.56 133 ILE A CA 1
ATOM 1047 C C . ILE A 1 133 ? -13.904 -2.264 2.240 1.00 88.56 133 ILE A C 1
ATOM 1049 O O . ILE A 1 133 ? -14.648 -1.287 2.328 1.00 88.56 133 ILE A O 1
ATOM 1053 N N . ALA A 1 134 ? -12.629 -2.267 2.630 1.00 82.25 134 ALA A N 1
ATOM 1054 C CA . ALA A 1 134 ? -11.934 -1.110 3.196 1.00 82.25 134 ALA A CA 1
ATOM 1055 C C . ALA A 1 134 ? -11.443 -0.118 2.135 1.00 82.25 134 ALA A C 1
ATOM 1057 O O . ALA A 1 134 ? -11.105 -0.564 1.015 1.00 82.25 134 ALA A O 1
#

Foldseek 3Di:
DDLVVLLVVVLVVQVVPQWDFLVRSCVVVVDDPVSSVVSVVVCCVVCVQQWDDPVGTIGGNDDDPPPPPPDPDDDPPPDDDPPDDDDDDDDDDDDDPPLVVVPVVDDPVVNVVVVVVVVVVVVVVCVVVVHDDD

Radius of gyration: 22.65 Å; chains: 1; bounding box: 54×43×48 Å